Protein AF-A0A7X1LZP3-F1 (afdb_monomer_lite)

Structure (mmCIF, N/CA/C/O backbone):
data_AF-A0A7X1LZP3-F1
#
_entry.id   AF-A0A7X1LZP3-F1
#
loop_
_atom_site.group_PDB
_atom_site.id
_atom_site.type_symbol
_atom_site.label_atom_id
_atom_site.label_alt_id
_atom_site.label_comp_id
_atom_site.label_asym_id
_atom_site.label_entity_id
_atom_site.label_seq_id
_atom_site.pdbx_PDB_ins_code
_atom_site.Cartn_x
_atom_site.Cartn_y
_atom_site.Cartn_z
_atom_site.occupancy
_atom_site.B_iso_or_equiv
_atom_site.auth_seq_id
_atom_site.auth_comp_id
_atom_site.auth_asym_id
_atom_site.auth_atom_id
_atom_site.pdbx_PDB_model_num
ATOM 1 N N . MET A 1 1 ? 4.764 9.731 -14.242 1.00 48.00 1 MET A N 1
ATOM 2 C CA . MET A 1 1 ? 4.526 8.274 -14.192 1.00 48.00 1 MET A CA 1
ATOM 3 C C . MET A 1 1 ? 5.897 7.636 -14.089 1.00 48.00 1 MET A C 1
ATOM 5 O O . MET A 1 1 ? 6.566 7.548 -15.104 1.00 48.00 1 MET A O 1
ATOM 9 N N . HIS A 1 2 ? 6.369 7.336 -12.879 1.00 57.16 2 HIS A N 1
ATOM 10 C CA . HIS A 1 2 ? 7.676 6.705 -12.683 1.00 57.16 2 HIS A CA 1
ATOM 11 C C . HIS A 1 2 ? 7.453 5.366 -12.006 1.00 57.16 2 HIS A C 1
ATOM 13 O O . HIS A 1 2 ? 7.279 5.282 -10.795 1.00 57.16 2 HIS A O 1
ATOM 19 N N . TYR A 1 3 ? 7.345 4.363 -12.864 1.00 60.19 3 TYR A N 1
ATOM 20 C CA . TYR A 1 3 ? 7.618 2.982 -12.537 1.00 60.19 3 TYR A CA 1
ATOM 21 C C . TYR A 1 3 ? 9.051 2.676 -13.004 1.00 60.19 3 TYR A C 1
ATOM 23 O O . TYR A 1 3 ? 9.517 3.350 -13.934 1.00 60.19 3 TYR A O 1
ATOM 31 N N . PRO A 1 4 ? 9.753 1.731 -12.366 1.00 67.69 4 PRO A N 1
ATOM 32 C CA . PRO A 1 4 ? 9.307 0.870 -11.266 1.00 67.69 4 PRO A CA 1
ATOM 33 C C . PRO A 1 4 ? 9.141 1.606 -9.926 1.00 67.69 4 PRO A C 1
ATOM 35 O O . PRO A 1 4 ? 9.804 2.605 -9.656 1.00 67.69 4 PRO A O 1
ATOM 38 N N . ALA A 1 5 ? 8.208 1.126 -9.101 1.00 73.81 5 ALA A N 1
ATOM 39 C CA . ALA A 1 5 ? 8.020 1.575 -7.724 1.00 73.81 5 ALA A CA 1
ATOM 40 C C . ALA A 1 5 ? 8.003 0.371 -6.778 1.00 73.81 5 ALA A C 1
ATOM 42 O O . ALA A 1 5 ? 7.363 -0.651 -7.054 1.00 73.81 5 ALA A O 1
ATOM 43 N N . ASP A 1 6 ? 8.670 0.505 -5.638 1.00 79.38 6 ASP A N 1
ATOM 44 C CA . ASP A 1 6 ? 8.676 -0.520 -4.606 1.00 79.38 6 ASP A CA 1
ATOM 45 C C . ASP A 1 6 ? 7.316 -0.652 -3.925 1.00 79.38 6 ASP A C 1
ATOM 47 O O . ASP A 1 6 ? 6.536 0.300 -3.819 1.00 79.38 6 ASP A O 1
ATOM 51 N N . LYS A 1 7 ? 7.068 -1.840 -3.363 1.00 80.56 7 LYS A N 1
ATOM 52 C CA . LYS A 1 7 ? 5.931 -2.098 -2.468 1.00 80.56 7 LYS A CA 1
ATOM 53 C C . LYS A 1 7 ? 5.776 -1.002 -1.409 1.00 80.56 7 LYS A C 1
ATOM 55 O O . LYS A 1 7 ? 4.663 -0.560 -1.149 1.00 80.56 7 LYS A O 1
ATOM 60 N N . GLU A 1 8 ? 6.877 -0.584 -0.788 1.00 82.19 8 GLU A N 1
ATOM 61 C CA . GLU A 1 8 ? 6.856 0.404 0.296 1.00 82.19 8 GLU A CA 1
ATOM 62 C C . GLU A 1 8 ? 6.429 1.781 -0.220 1.00 82.19 8 GLU A C 1
ATOM 64 O O . GLU A 1 8 ? 5.516 2.383 0.345 1.00 82.19 8 GLU A O 1
ATOM 69 N N . THR A 1 9 ? 6.971 2.219 -1.359 1.00 84.12 9 THR A N 1
ATOM 70 C CA . THR A 1 9 ? 6.551 3.451 -2.039 1.00 84.12 9 THR A CA 1
ATOM 71 C C . THR A 1 9 ? 5.079 3.405 -2.435 1.00 84.12 9 THR A C 1
ATOM 73 O O . THR A 1 9 ? 4.363 4.388 -2.268 1.00 84.12 9 THR A O 1
ATOM 76 N N . LEU A 1 10 ? 4.590 2.262 -2.916 1.00 80.06 10 LEU A N 1
ATOM 77 C CA . LEU A 1 10 ? 3.183 2.060 -3.259 1.00 80.06 10 LEU A CA 1
ATOM 78 C C . LEU A 1 10 ? 2.259 2.146 -2.044 1.00 80.06 10 LEU A C 1
ATOM 80 O O . LEU A 1 10 ? 1.229 2.816 -2.116 1.00 80.06 10 LEU A O 1
ATOM 84 N N . VAL A 1 11 ? 2.630 1.510 -0.931 1.00 83.88 11 VAL A N 1
ATOM 85 C CA . VAL A 1 11 ? 1.892 1.584 0.340 1.00 83.88 11 VAL A CA 1
ATOM 86 C C . VAL A 1 11 ? 1.876 3.018 0.864 1.00 83.88 11 VAL A C 1
ATOM 88 O O . VAL A 1 11 ? 0.811 3.516 1.223 1.00 83.88 11 VAL A O 1
ATOM 91 N N . GLU A 1 12 ? 3.018 3.704 0.872 1.00 86.69 12 GLU A N 1
ATOM 92 C CA . GLU A 1 12 ? 3.119 5.108 1.283 1.00 86.69 12 GLU A CA 1
ATOM 93 C C . GLU A 1 12 ? 2.257 6.017 0.409 1.00 86.69 12 GLU A C 1
ATOM 95 O O . GLU A 1 12 ? 1.474 6.821 0.918 1.00 86.69 12 GLU A O 1
ATOM 100 N N . HIS A 1 13 ? 2.343 5.863 -0.910 1.00 85.44 13 HIS A N 1
ATOM 101 C CA . HIS A 1 13 ? 1.596 6.685 -1.851 1.00 85.44 13 HIS A CA 1
ATOM 102 C C . HIS A 1 13 ? 0.088 6.425 -1.755 1.00 85.44 13 HIS A C 1
ATOM 104 O O . HIS A 1 13 ? -0.704 7.368 -1.780 1.00 85.44 13 HIS A O 1
ATOM 110 N N . ALA A 1 14 ? -0.324 5.164 -1.591 1.00 84.50 14 ALA A N 1
ATOM 111 C CA . ALA A 1 14 ? -1.713 4.785 -1.345 1.00 84.50 14 ALA A CA 1
ATOM 112 C C . ALA A 1 14 ? -2.219 5.354 -0.012 1.00 84.50 14 ALA A C 1
ATOM 114 O O . ALA A 1 14 ? -3.293 5.951 0.030 1.00 84.50 14 ALA A O 1
ATOM 115 N N . LYS A 1 15 ? -1.421 5.263 1.059 1.00 86.38 15 LYS A N 1
ATOM 116 C CA . LYS A 1 15 ? -1.752 5.809 2.385 1.00 86.38 15 LYS A CA 1
ATOM 117 C C . LYS A 1 15 ? -1.930 7.320 2.321 1.00 86.38 15 LYS A C 1
ATOM 119 O O . LYS A 1 15 ? -2.904 7.848 2.846 1.00 86.38 15 LYS A O 1
ATOM 124 N N . LYS A 1 16 ? -1.031 8.009 1.617 1.00 87.44 16 LYS A N 1
ATOM 125 C CA . LYS A 1 16 ? -1.076 9.462 1.416 1.00 87.44 16 LYS A CA 1
ATOM 126 C C . LYS A 1 16 ? -2.267 9.900 0.558 1.00 87.44 16 LYS A C 1
ATOM 128 O O . LYS A 1 16 ? -2.779 10.996 0.753 1.00 87.44 16 LY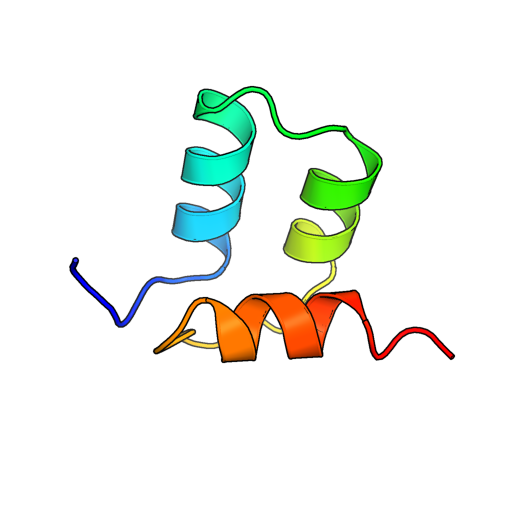S A O 1
ATOM 133 N N . LYS A 1 17 ? -2.733 9.040 -0.353 1.00 85.31 17 LYS A N 1
ATOM 134 C CA . LYS A 1 17 ? -3.962 9.236 -1.140 1.00 85.31 17 LYS A CA 1
ATOM 135 C C . LYS A 1 17 ? -5.257 8.929 -0.379 1.00 85.31 17 LYS A C 1
ATOM 137 O O . LYS A 1 17 ? -6.322 9.164 -0.938 1.00 85.31 17 LYS A O 1
ATOM 142 N N . GLY A 1 18 ? -5.184 8.412 0.849 1.00 85.31 18 GLY A N 1
ATOM 143 C CA . GLY A 1 18 ? -6.363 8.010 1.617 1.00 85.31 18 GLY A CA 1
ATOM 144 C C . GLY A 1 18 ? -6.927 6.646 1.216 1.00 85.31 18 GLY A C 1
ATOM 145 O O . GLY A 1 18 ? -8.128 6.434 1.329 1.00 85.31 18 GLY A O 1
ATOM 146 N N . ALA A 1 19 ? -6.089 5.727 0.727 1.00 85.06 19 ALA A N 1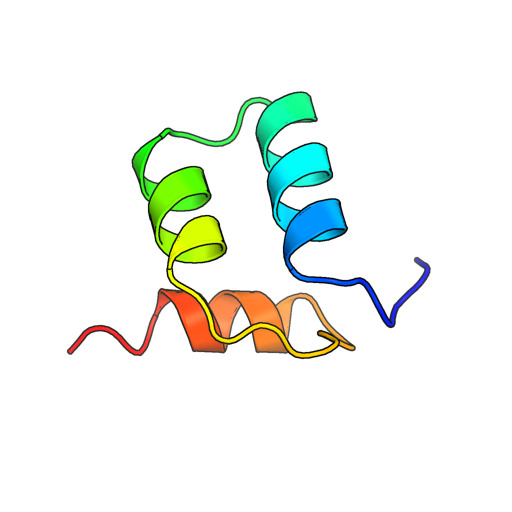
ATOM 147 C CA . ALA A 1 19 ? -6.521 4.358 0.468 1.00 85.06 19 ALA A CA 1
ATOM 148 C C . ALA A 1 19 ? -6.976 3.663 1.761 1.00 85.06 19 ALA A C 1
ATOM 150 O O . ALA A 1 19 ? -6.344 3.797 2.812 1.00 85.06 19 ALA A O 1
ATOM 151 N N . ASP A 1 20 ? -8.044 2.875 1.656 1.00 87.69 20 ASP A N 1
ATOM 152 C CA . ASP A 1 20 ? -8.596 2.106 2.765 1.00 87.69 20 ASP A CA 1
ATOM 153 C C . ASP A 1 20 ? -7.586 1.136 3.382 1.00 87.69 20 ASP A C 1
ATOM 155 O O . ASP A 1 20 ? -6.700 0.599 2.710 1.00 87.69 20 ASP A O 1
ATOM 159 N N . LYS A 1 21 ? -7.784 0.827 4.669 1.00 84.50 21 LYS A N 1
ATOM 160 C CA . LYS A 1 21 ? -6.964 -0.143 5.412 1.00 84.50 21 LYS A CA 1
ATOM 161 C C . LYS A 1 21 ? -6.837 -1.482 4.691 1.00 84.50 21 LYS A C 1
ATOM 163 O O . LYS A 1 21 ? -5.734 -2.003 4.610 1.00 84.50 21 LYS A O 1
ATOM 168 N N . THR A 1 22 ? -7.922 -1.987 4.099 1.00 84.12 22 THR A N 1
ATOM 169 C CA . THR A 1 22 ? -7.893 -3.247 3.339 1.00 84.12 22 THR A CA 1
ATOM 170 C C . THR A 1 22 ? -6.936 -3.179 2.148 1.00 84.12 22 THR A C 1
ATOM 172 O O . THR A 1 22 ? -6.2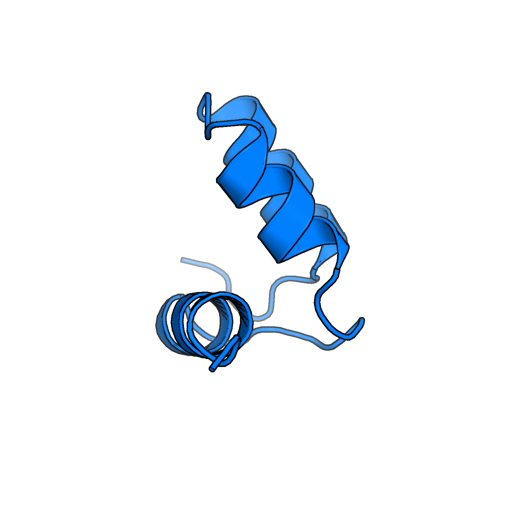27 -4.141 1.865 1.00 84.12 22 THR A O 1
ATOM 175 N N . THR A 1 23 ? -6.868 -2.029 1.474 1.00 82.38 23 THR A N 1
ATOM 176 C CA . THR A 1 23 ? -5.968 -1.792 0.345 1.00 82.38 23 THR A CA 1
ATOM 177 C C . THR A 1 23 ? -4.530 -1.676 0.838 1.00 82.38 23 THR A C 1
ATOM 179 O O . THR A 1 23 ? -3.644 -2.306 0.270 1.00 82.38 23 THR A O 1
ATOM 182 N N . LEU A 1 24 ? -4.290 -0.946 1.932 1.00 84.31 24 LEU A N 1
ATOM 183 C CA . LEU A 1 24 ? -2.965 -0.824 2.550 1.00 84.31 24 LEU A CA 1
ATOM 184 C C . LEU A 1 24 ? -2.435 -2.156 3.086 1.00 84.31 24 LEU A C 1
ATOM 186 O O . LEU A 1 24 ? -1.258 -2.452 2.913 1.00 84.31 24 LEU A O 1
ATOM 190 N N . GLU A 1 25 ? -3.285 -2.977 3.698 1.00 85.12 25 GLU A N 1
ATOM 191 C CA . GLU A 1 25 ? -2.930 -4.314 4.174 1.00 85.12 25 GLU A CA 1
ATOM 192 C C . GLU A 1 25 ? -2.683 -5.280 3.024 1.00 85.12 25 GLU A C 1
ATOM 194 O O . GLU A 1 25 ? -1.752 -6.081 3.095 1.00 85.12 25 GLU A O 1
ATOM 199 N N . ALA A 1 26 ? -3.480 -5.209 1.957 1.00 83.25 26 ALA A N 1
ATOM 200 C CA . ALA A 1 26 ? -3.269 -6.029 0.775 1.00 83.25 26 ALA A CA 1
ATOM 201 C C . ALA A 1 26 ? -1.942 -5.659 0.097 1.00 83.25 26 ALA A C 1
ATOM 203 O O . ALA A 1 26 ? -1.129 -6.550 -0.130 1.00 83.25 26 ALA A O 1
ATOM 204 N N . LEU A 1 27 ? -1.668 -4.362 -0.100 1.00 82.50 27 LEU A N 1
ATOM 205 C CA . LEU A 1 27 ? -0.373 -3.832 -0.553 1.00 82.50 27 LEU A CA 1
ATOM 206 C C . LEU A 1 27 ? 0.771 -4.233 0.391 1.00 82.50 27 LEU A C 1
ATOM 208 O O . LEU A 1 27 ? 1.830 -4.650 -0.064 1.00 82.50 27 LEU A O 1
ATOM 212 N N . GLY A 1 28 ? 0.550 -4.175 1.705 1.00 81.12 28 GLY A N 1
ATOM 213 C CA . GLY A 1 28 ? 1.497 -4.555 2.754 1.00 81.12 28 GLY A CA 1
ATOM 214 C C . GLY A 1 28 ? 1.743 -6.063 2.881 1.00 81.12 28 GLY A C 1
ATOM 215 O O . GLY A 1 28 ? 2.798 -6.460 3.370 1.00 81.12 28 GLY A O 1
ATOM 216 N N . ASN A 1 29 ? 0.841 -6.912 2.389 1.00 83.12 29 ASN A N 1
ATOM 217 C CA . ASN A 1 29 ? 1.015 -8.368 2.315 1.00 83.12 29 ASN A CA 1
ATOM 218 C C . ASN A 1 29 ? 1.635 -8.831 0.992 1.00 83.12 29 ASN A C 1
ATOM 220 O O . ASN A 1 29 ? 2.002 -9.996 0.863 1.00 83.12 29 ASN A O 1
ATOM 224 N N . MET A 1 30 ? 1.787 -7.939 0.012 1.00 79.25 30 MET A N 1
ATOM 225 C CA . MET A 1 30 ? 2.387 -8.304 -1.265 1.00 79.25 30 MET A CA 1
ATOM 226 C C . MET A 1 30 ? 3.852 -8.740 -1.126 1.00 79.25 30 MET A C 1
ATOM 228 O O . MET A 1 30 ? 4.558 -8.267 -0.224 1.00 79.25 30 MET A O 1
ATOM 232 N N . PRO A 1 31 ? 4.361 -9.571 -2.052 1.00 75.50 31 PRO A N 1
ATOM 233 C CA . PRO A 1 31 ? 5.792 -9.815 -2.157 1.00 75.50 31 PRO A CA 1
ATOM 234 C C . PRO A 1 31 ? 6.548 -8.491 -2.345 1.00 75.50 31 PRO A C 1
ATOM 236 O O . PRO A 1 31 ? 6.106 -7.608 -3.089 1.00 75.50 31 PRO A O 1
ATOM 239 N N . LYS A 1 32 ? 7.683 -8.348 -1.647 1.00 72.56 32 LYS A N 1
ATOM 240 C CA . LYS A 1 32 ? 8.629 -7.243 -1.849 1.00 72.56 32 LYS A CA 1
ATOM 241 C C . LYS A 1 32 ? 9.305 -7.441 -3.210 1.00 72.56 32 LYS A C 1
ATOM 243 O O . LYS A 1 32 ? 10.327 -8.109 -3.300 1.00 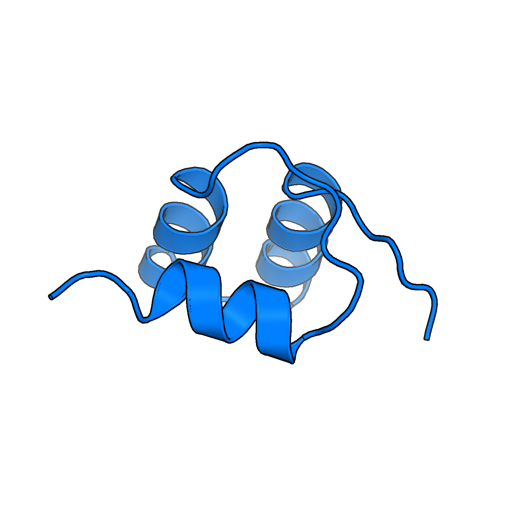72.56 32 LYS A O 1
ATOM 248 N N . LYS A 1 33 ? 8.668 -6.929 -4.260 1.00 75.06 33 LYS A N 1
ATOM 249 C CA . LYS A 1 33 ? 9.184 -6.868 -5.629 1.00 75.06 33 LYS A CA 1
ATOM 250 C C . LYS A 1 33 ? 8.929 -5.478 -6.197 1.00 75.06 33 LYS A C 1
ATOM 252 O O . LYS A 1 33 ? 8.035 -4.779 -5.720 1.00 75.06 33 LYS A O 1
ATOM 257 N N . GLU A 1 34 ? 9.696 -5.109 -7.207 1.00 79.31 34 GLU A N 1
ATOM 258 C CA . GLU A 1 34 ? 9.449 -3.895 -7.971 1.00 79.31 34 GLU A CA 1
ATOM 259 C C . GLU A 1 34 ? 8.188 -4.079 -8.817 1.00 79.31 34 GLU A C 1
ATOM 261 O O . GLU A 1 34 ? 8.021 -5.077 -9.527 1.00 79.31 34 GLU A O 1
ATOM 266 N N . TYR A 1 35 ? 7.260 -3.136 -8.697 1.00 80.69 35 TYR A N 1
ATOM 267 C CA . TYR A 1 35 ? 6.053 -3.110 -9.505 1.00 80.69 35 TYR A CA 1
ATOM 268 C C . TYR A 1 35 ? 6.280 -2.114 -10.622 1.00 80.69 35 TYR A C 1
ATOM 270 O O . TYR A 1 35 ? 6.447 -0.931 -10.355 1.00 80.69 35 TYR A O 1
ATOM 278 N N . ASP A 1 36 ? 6.271 -2.589 -11.862 1.00 76.50 36 ASP A N 1
ATOM 279 C CA . ASP A 1 36 ? 6.499 -1.736 -13.032 1.00 76.50 36 ASP A CA 1
ATOM 280 C C . ASP A 1 36 ? 5.202 -1.099 -13.572 1.00 76.50 36 ASP A C 1
ATOM 282 O O . ASP A 1 36 ? 5.192 -0.319 -14.517 1.00 76.50 36 ASP A O 1
ATOM 286 N N . SER A 1 37 ? 4.048 -1.445 -12.996 1.00 75.62 37 SER A N 1
ATOM 287 C CA . SER A 1 37 ? 2.754 -0.985 -13.500 1.00 75.62 37 SER A CA 1
ATOM 288 C C . SER A 1 37 ? 1.656 -1.062 -12.444 1.00 75.62 37 SER A C 1
ATOM 290 O O . SER A 1 37 ? 1.690 -1.948 -11.585 1.00 75.62 37 SER A O 1
ATOM 292 N N . PRO A 1 38 ? 0.611 -0.215 -12.540 1.00 72.44 38 PRO A N 1
ATOM 293 C CA . PRO A 1 38 ? -0.553 -0.314 -11.663 1.00 72.44 38 PRO A CA 1
ATOM 294 C C . PRO A 1 38 ? -1.252 -1.666 -11.838 1.00 72.44 38 PRO A C 1
ATOM 296 O O . PRO A 1 38 ? -1.749 -2.217 -10.865 1.00 72.44 38 PRO A O 1
ATOM 299 N N . ALA A 1 39 ? -1.202 -2.247 -13.044 1.00 77.25 39 ALA A N 1
ATOM 300 C CA . ALA A 1 39 ? -1.685 -3.597 -13.315 1.00 77.25 39 ALA A CA 1
ATOM 301 C C . ALA A 1 39 ? -0.972 -4.656 -12.459 1.00 77.25 39 ALA A C 1
ATOM 303 O O . ALA A 1 39 ? -1.640 -5.503 -11.883 1.00 77.25 39 ALA A O 1
ATOM 304 N N . ALA A 1 40 ? 0.354 -4.568 -12.291 1.00 77.44 40 ALA A N 1
ATOM 305 C CA . ALA A 1 40 ? 1.114 -5.505 -11.459 1.00 77.44 40 ALA A CA 1
ATOM 306 C C . ALA A 1 40 ? 0.721 -5.408 -9.975 1.00 77.44 40 ALA A C 1
ATOM 308 O O . ALA A 1 40 ? 0.723 -6.408 -9.257 1.00 77.44 40 ALA A O 1
ATOM 309 N N . VAL A 1 41 ? 0.367 -4.202 -9.523 1.00 75.00 41 VAL A N 1
ATOM 310 C CA . VAL A 1 41 ? -0.152 -3.953 -8.175 1.00 75.00 41 VAL A CA 1
ATOM 311 C C . VAL A 1 41 ? -1.545 -4.551 -8.037 1.00 75.00 41 VAL A C 1
ATOM 313 O O . VAL A 1 41 ? -1.781 -5.323 -7.113 1.00 75.00 41 VAL A O 1
ATOM 316 N N . THR A 1 42 ? -2.453 -4.242 -8.968 1.00 73.62 42 THR A N 1
ATOM 317 C CA . THR A 1 42 ? -3.814 -4.789 -9.000 1.00 73.62 42 THR A CA 1
ATOM 318 C C . THR A 1 42 ? -3.790 -6.312 -9.030 1.00 73.62 42 THR A C 1
ATOM 320 O O . THR A 1 42 ? -4.498 -6.938 -8.255 1.00 73.62 42 THR A O 1
ATOM 323 N N . GLU A 1 43 ? -2.936 -6.921 -9.845 1.00 78.06 43 GLU A N 1
ATOM 324 C CA . GLU A 1 43 ? -2.791 -8.374 -9.940 1.00 78.06 43 GLU A CA 1
ATOM 325 C C . GLU A 1 43 ? -2.288 -8.994 -8.627 1.00 78.06 43 GLU A C 1
ATOM 327 O O . GLU A 1 43 ? -2.743 -10.061 -8.217 1.00 78.06 43 GLU A O 1
ATOM 332 N N . ALA A 1 44 ? -1.397 -8.304 -7.912 1.00 74.94 44 ALA A N 1
ATOM 333 C CA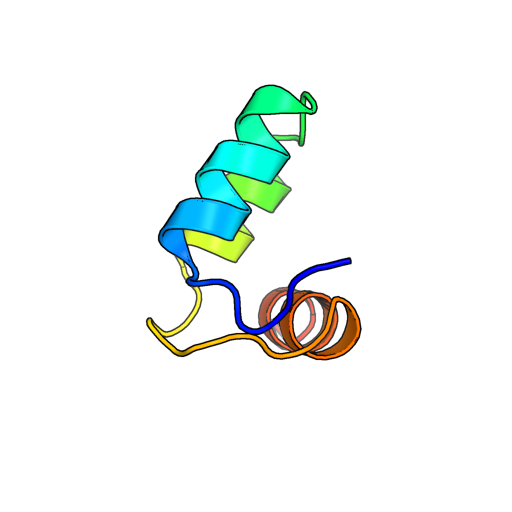 . ALA A 1 44 ? -0.911 -8.755 -6.614 1.00 74.94 4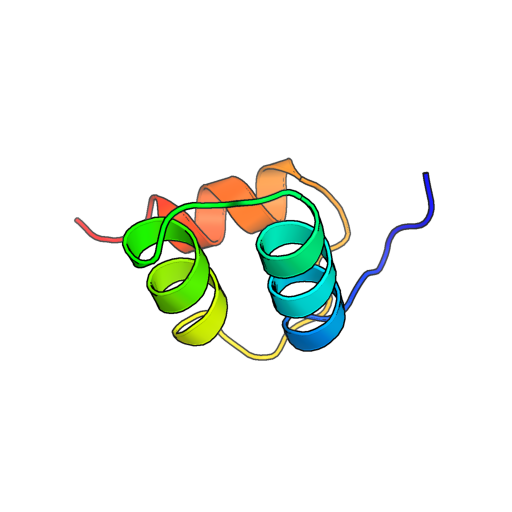4 ALA A CA 1
ATOM 334 C C . ALA A 1 44 ? -1.960 -8.631 -5.490 1.00 74.94 44 ALA A C 1
ATOM 336 O O . ALA A 1 44 ? -1.948 -9.465 -4.584 1.00 74.94 44 ALA A O 1
ATOM 337 N N . VAL A 1 45 ? -2.879 -7.647 -5.528 1.00 71.06 45 VAL A N 1
ATOM 338 C CA . VAL A 1 45 ? -3.986 -7.559 -4.545 1.00 71.06 45 VAL A CA 1
ATOM 339 C C . VAL A 1 45 ? -5.131 -8.514 -4.884 1.00 71.06 45 VAL A C 1
ATOM 341 O O . VAL A 1 45 ? -5.755 -9.046 -3.967 1.00 71.06 45 VAL A O 1
ATOM 344 N N . THR A 1 46 ? -5.428 -8.744 -6.167 1.00 69.38 46 THR A N 1
ATOM 345 C CA . THR A 1 46 ? -6.584 -9.553 -6.595 1.00 69.38 46 THR A CA 1
ATOM 346 C C . THR A 1 46 ? -6.345 -11.057 -6.528 1.00 69.38 46 THR A C 1
ATOM 348 O O . THR A 1 46 ? -7.312 -11.809 -6.453 1.00 69.38 46 THR A O 1
ATOM 351 N N . LYS A 1 47 ? -5.092 -11.532 -6.488 1.00 61.53 47 LYS A N 1
ATOM 352 C CA . LYS A 1 47 ? -4.775 -12.974 -6.458 1.00 61.53 47 LYS A CA 1
ATOM 353 C C . LYS A 1 47 ? -5.098 -13.689 -5.130 1.00 61.53 47 LYS A C 1
ATOM 355 O O . LYS A 1 47 ? -4.757 -14.857 -4.977 1.00 61.53 47 LYS A O 1
ATOM 360 N N . LYS A 1 48 ? -5.793 -13.044 -4.184 1.00 47.50 48 LYS A N 1
ATOM 361 C CA . LYS A 1 48 ? -6.475 -13.743 -3.080 1.00 47.50 48 LYS A CA 1
ATOM 362 C C . LYS A 1 48 ? -7.744 -14.417 -3.623 1.00 47.50 48 LYS A C 1
ATOM 364 O O . LYS A 1 48 ? -8.807 -13.801 -3.637 1.00 47.50 48 LYS A O 1
ATOM 369 N N . LYS A 1 49 ? -7.625 -15.666 -4.073 1.00 39.91 49 LYS A N 1
ATOM 370 C CA . LYS A 1 49 ? -8.759 -16.575 -4.270 1.00 39.91 49 LYS A CA 1
ATOM 371 C C . LYS A 1 49 ? -8.526 -17.849 -3.476 1.00 39.91 49 LYS A C 1
ATOM 373 O O . LYS A 1 49 ? -7.364 -18.309 -3.474 1.00 39.91 49 LYS A O 1
#

Secondary structure (DSSP, 8-state):
----EEHHHHHHHHHHTT--HHHHHHHHHS-S-EE-SHHHHHHHHHT--

Sequence (49 aa):
MHYPADKETLVEHAKKKGADKTTLEALGNMPKKEYDSPAAVTEAVTKKK

pLDDT: mean 76.61, std 10.64, range [39.91, 87.69]

Foldseek 3Di:
DDDFDWLVRVLVVCVVVVHDPLLSVLSVPFPGDGDRDVVSSVCSSPPPD

Radius of gyration: 9.91 Å; chains: 1; bounding box: 18×26×20 Å